Protein AF-A0A421DSQ4-F1 (afdb_monomer)

Sequence (103 aa):
MAGNILIDAVIYVCVFWIFFDATNNKIGGYKTALGNYTGVSPFVWAIGALFIIPFFVYLVRRNKLIQYAKENPVDTDKSKYGILLFIVLAALVAFSYKDFLFQ

Mean predicted aligned error: 4.12 Å

Organism: NCBI:txid71656

pLDDT: mean 91.5, std 5.96, range [63.88, 97.31]

Secondary structure (DSSP, 8-state):
-HHHHHHHHHHHHHHHHHHHHHHHTT---EE-TTS-EES--HHHHHHHTTSHHHHHHHHHHHHHHHHHHHHS-----HHHHHHHHHHHHHHHHHHHTHHHH--

Structure (mmCIF, N/CA/C/O backbone):
data_AF-A0A421DSQ4-F1
#
_entry.id   AF-A0A421DSQ4-F1
#
loop_
_atom_site.group_PDB
_atom_site.id
_atom_site.type_symbol
_atom_site.label_atom_id
_atom_site.label_alt_id
_atom_site.label_comp_id
_atom_site.label_asym_id
_atom_site.label_entity_id
_atom_site.label_seq_id
_atom_site.pdbx_PDB_ins_code
_atom_site.Cartn_x
_atom_site.Cartn_y
_atom_site.Cartn_z
_atom_site.occupancy
_atom_site.B_iso_or_equiv
_atom_site.auth_seq_id
_atom_site.auth_comp_id
_atom_site.auth_asym_id
_atom_site.auth_atom_id
_atom_site.pdbx_PDB_model_num
ATOM 1 N N . MET A 1 1 ? 17.341 -7.646 -18.546 1.00 65.44 1 MET A N 1
ATOM 2 C CA . MET A 1 1 ? 16.342 -6.578 -18.783 1.00 65.44 1 MET A CA 1
ATOM 3 C C . MET A 1 1 ? 14.915 -7.083 -18.628 1.00 65.44 1 MET A C 1
ATOM 5 O O . MET A 1 1 ? 14.282 -6.672 -17.671 1.00 65.44 1 MET A O 1
ATOM 9 N N . ALA A 1 2 ? 14.435 -8.016 -19.463 1.00 68.31 2 ALA A N 1
ATOM 10 C CA . ALA A 1 2 ? 13.055 -8.522 -19.372 1.00 68.31 2 ALA A CA 1
ATOM 11 C C . ALA A 1 2 ? 12.679 -9.095 -17.986 1.00 68.31 2 ALA A C 1
ATOM 13 O O . ALA A 1 2 ? 11.600 -8.809 -17.481 1.00 68.31 2 ALA A O 1
ATOM 14 N N . GLY A 1 3 ? 13.590 -9.831 -17.333 1.00 75.38 3 GLY A N 1
ATOM 15 C CA . GLY A 1 3 ? 13.356 -10.362 -15.982 1.00 75.38 3 GLY A CA 1
ATOM 16 C C . GLY A 1 3 ? 13.119 -9.285 -14.915 1.00 75.38 3 GLY A C 1
ATOM 17 O O . GLY A 1 3 ? 12.236 -9.445 -14.082 1.00 75.38 3 GLY A O 1
ATOM 18 N N . ASN A 1 4 ? 13.837 -8.160 -14.980 1.00 83.50 4 ASN A N 1
ATOM 19 C CA . ASN A 1 4 ? 13.679 -7.063 -14.015 1.00 83.50 4 ASN A CA 1
ATOM 20 C C . ASN A 1 4 ? 12.360 -6.316 -14.240 1.00 83.50 4 ASN A C 1
ATOM 22 O O . ASN A 1 4 ? 11.667 -6.000 -13.283 1.00 83.50 4 ASN A O 1
ATOM 26 N N . ILE A 1 5 ? 11.969 -6.133 -15.505 1.00 86.50 5 ILE A N 1
ATOM 27 C CA . ILE A 1 5 ? 10.687 -5.518 -15.872 1.00 86.50 5 ILE A CA 1
ATOM 28 C C . ILE A 1 5 ? 9.513 -6.333 -15.319 1.00 86.50 5 ILE A C 1
ATOM 30 O O . ILE A 1 5 ? 8.564 -5.764 -14.787 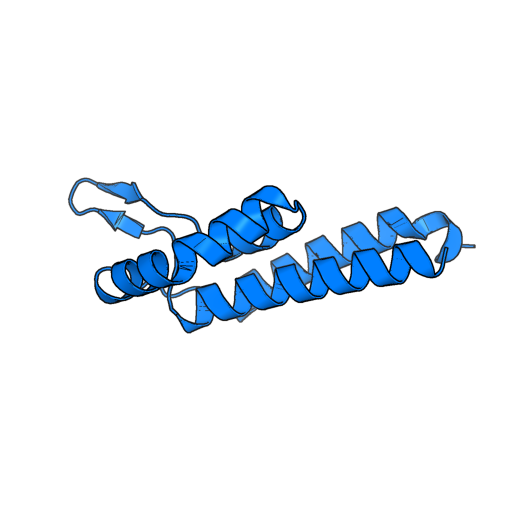1.00 86.50 5 ILE A O 1
ATOM 34 N N . LEU A 1 6 ? 9.578 -7.666 -15.413 1.00 89.31 6 LEU A N 1
ATOM 35 C CA . LEU A 1 6 ? 8.537 -8.543 -14.871 1.00 89.31 6 LEU A CA 1
ATOM 36 C C . LEU A 1 6 ? 8.448 -8.459 -13.343 1.00 89.31 6 LEU A C 1
ATOM 38 O O . LEU A 1 6 ? 7.344 -8.403 -12.807 1.00 89.31 6 LEU A O 1
ATOM 42 N N . ILE A 1 7 ? 9.589 -8.425 -12.646 1.00 91.19 7 ILE A N 1
ATOM 43 C CA . ILE A 1 7 ? 9.626 -8.274 -11.184 1.00 91.19 7 ILE A CA 1
ATOM 44 C C . ILE A 1 7 ? 9.005 -6.934 -10.774 1.00 91.19 7 ILE A C 1
ATOM 46 O O . ILE A 1 7 ? 8.108 -6.912 -9.930 1.00 91.19 7 ILE A O 1
ATOM 50 N N . ASP A 1 8 ? 9.415 -5.839 -11.412 1.00 91.44 8 ASP A N 1
ATOM 51 C CA . ASP A 1 8 ? 8.891 -4.503 -11.124 1.00 91.44 8 ASP A CA 1
ATOM 52 C C . ASP A 1 8 ? 7.383 -4.420 -11.395 1.00 91.44 8 ASP A C 1
ATOM 54 O O . ASP A 1 8 ? 6.630 -3.892 -10.577 1.00 91.44 8 ASP A O 1
ATOM 58 N N . ALA A 1 9 ? 6.912 -5.007 -12.500 1.00 91.31 9 ALA A N 1
ATOM 59 C CA . ALA A 1 9 ? 5.490 -5.057 -12.828 1.00 91.31 9 ALA A CA 1
ATOM 60 C C . ALA A 1 9 ? 4.674 -5.775 -11.741 1.00 91.31 9 ALA A C 1
ATOM 62 O O . ALA A 1 9 ? 3.629 -5.270 -11.325 1.00 91.31 9 ALA A O 1
ATOM 63 N N . VAL A 1 10 ? 5.160 -6.916 -11.238 1.00 93.94 10 VAL A N 1
ATOM 64 C CA . VAL A 1 10 ? 4.515 -7.640 -10.130 1.00 93.94 10 VAL A CA 1
ATOM 65 C C . VAL A 1 10 ? 4.471 -6.776 -8.869 1.00 93.94 10 VAL A C 1
ATOM 67 O O . VAL A 1 10 ? 3.426 -6.696 -8.222 1.00 93.94 10 VAL A O 1
ATOM 70 N N . ILE A 1 11 ? 5.564 -6.081 -8.541 1.00 94.38 11 ILE A N 1
ATOM 71 C CA . ILE A 1 11 ? 5.616 -5.175 -7.386 1.00 94.38 11 ILE A CA 1
ATOM 72 C C . ILE A 1 11 ? 4.572 -4.060 -7.528 1.00 94.38 11 ILE A C 1
ATOM 74 O O . ILE A 1 11 ? 3.804 -3.824 -6.595 1.00 94.38 11 ILE A O 1
ATOM 78 N N . TYR A 1 12 ? 4.470 -3.408 -8.688 1.00 94.44 12 TYR A N 1
ATOM 79 C CA . TYR A 1 12 ? 3.491 -2.335 -8.893 1.00 94.44 12 TYR A CA 1
ATOM 80 C C . TYR A 1 12 ? 2.047 -2.831 -8.819 1.00 94.44 12 TYR A C 1
ATOM 82 O O . TYR A 1 12 ? 1.200 -2.157 -8.230 1.00 94.44 12 TYR A O 1
ATOM 90 N N . VAL A 1 13 ? 1.760 -4.029 -9.338 1.00 95.38 13 VAL A N 1
ATOM 91 C CA . VAL A 1 13 ? 0.443 -4.663 -9.175 1.00 95.38 13 VAL A CA 1
ATOM 92 C C . VAL A 1 13 ? 0.126 -4.875 -7.692 1.00 95.38 13 VAL A C 1
ATOM 94 O O . VAL A 1 13 ? -0.972 -4.531 -7.256 1.00 95.38 13 VAL A O 1
ATOM 97 N N . CYS A 1 14 ? 1.082 -5.361 -6.896 1.00 95.94 14 CYS A N 1
ATOM 98 C CA . CYS A 1 14 ? 0.919 -5.518 -5.448 1.00 95.94 14 CYS A CA 1
ATOM 99 C C . CYS A 1 14 ? 0.668 -4.181 -4.732 1.00 95.94 14 CYS A C 1
ATOM 101 O O . CYS A 1 14 ? -0.198 -4.107 -3.858 1.00 95.94 14 CYS A O 1
ATOM 103 N N . VAL A 1 15 ? 1.379 -3.118 -5.120 1.00 96.75 15 VAL A N 1
ATOM 104 C CA . VAL A 1 15 ? 1.199 -1.760 -4.580 1.00 96.75 15 VAL A CA 1
ATOM 105 C C . VAL A 1 15 ? -0.224 -1.256 -4.827 1.00 96.75 15 VAL A C 1
ATOM 107 O O . VAL A 1 15 ? -0.903 -0.830 -3.887 1.00 96.75 15 VAL A O 1
ATOM 110 N N . PHE A 1 16 ? -0.709 -1.343 -6.070 1.00 96.38 16 PHE A N 1
ATOM 111 C CA . PHE A 1 16 ? -2.078 -0.943 -6.401 1.00 96.38 16 PHE A CA 1
ATOM 112 C C . PHE A 1 16 ? -3.111 -1.828 -5.711 1.00 96.38 16 PHE A C 1
ATOM 114 O O . PHE A 1 16 ? -4.105 -1.317 -5.197 1.00 96.38 16 PHE A O 1
ATOM 121 N N . TRP A 1 17 ? -2.873 -3.138 -5.650 1.00 96.94 17 TRP A N 1
ATOM 122 C CA . TRP A 1 17 ? -3.766 -4.059 -4.962 1.00 96.94 17 TRP A CA 1
ATOM 123 C C . TRP A 1 17 ? -3.920 -3.693 -3.481 1.00 96.94 17 TRP A C 1
ATOM 125 O O . TRP A 1 17 ? -5.050 -3.583 -3.014 1.00 96.94 17 TRP A O 1
ATOM 135 N N . ILE A 1 18 ? -2.823 -3.403 -2.767 1.00 97.06 18 ILE A N 1
ATOM 136 C CA . ILE A 1 18 ? -2.881 -2.946 -1.367 1.00 97.06 18 ILE A CA 1
ATOM 137 C C . ILE A 1 18 ? -3.636 -1.623 -1.240 1.00 97.06 18 ILE A C 1
ATOM 139 O O . ILE A 1 18 ? -4.443 -1.467 -0.323 1.00 97.06 18 ILE A O 1
ATOM 143 N N . PHE A 1 19 ? -3.416 -0.673 -2.153 1.00 97.31 19 PHE A N 1
ATOM 144 C CA . PHE A 1 19 ? -4.148 0.593 -2.139 1.00 97.31 19 PHE A CA 1
ATOM 145 C C . PHE A 1 19 ? -5.663 0.380 -2.286 1.00 97.31 19 PHE A C 1
ATOM 147 O O . PHE A 1 19 ? -6.453 0.900 -1.492 1.00 97.31 19 PHE A O 1
ATOM 154 N N . PHE A 1 20 ? -6.085 -0.407 -3.277 1.00 96.06 20 PHE A N 1
ATOM 155 C CA . PHE A 1 20 ? -7.500 -0.697 -3.500 1.00 96.06 20 PHE A CA 1
ATOM 156 C C . PHE A 1 20 ? -8.100 -1.529 -2.369 1.00 96.06 20 PHE A C 1
ATOM 158 O O . PHE A 1 20 ? -9.212 -1.240 -1.936 1.00 96.06 20 PHE A O 1
ATOM 165 N N . ASP A 1 21 ? -7.372 -2.508 -1.836 1.00 96.88 21 ASP A N 1
ATOM 166 C CA . ASP A 1 21 ? -7.825 -3.304 -0.697 1.00 96.88 21 ASP A CA 1
ATOM 167 C C . ASP A 1 21 ? -8.023 -2.432 0.549 1.00 96.88 21 ASP A C 1
ATOM 169 O O . ASP A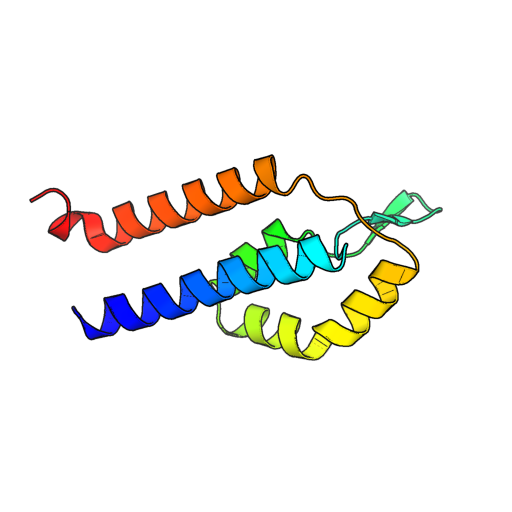 1 21 ? -9.089 -2.468 1.168 1.00 96.88 21 ASP A O 1
ATOM 173 N N . ALA A 1 22 ? -7.053 -1.573 0.876 1.00 96.25 22 ALA A N 1
ATOM 174 C CA . ALA A 1 22 ? -7.145 -0.672 2.018 1.00 96.25 22 ALA A CA 1
ATOM 175 C C . ALA A 1 22 ? -8.306 0.321 1.869 1.00 96.25 22 ALA A C 1
ATOM 177 O O . ALA A 1 22 ? -9.108 0.475 2.789 1.00 96.25 22 ALA A O 1
ATOM 178 N N . THR A 1 23 ? -8.446 0.953 0.701 1.00 95.81 23 THR A N 1
ATOM 179 C CA . THR A 1 23 ? -9.514 1.936 0.463 1.00 95.81 23 THR A CA 1
ATOM 180 C C . THR A 1 23 ? -10.907 1.307 0.369 1.00 95.81 23 THR A C 1
ATOM 182 O O . THR A 1 23 ? -11.873 1.898 0.846 1.00 95.81 23 THR A O 1
ATOM 185 N N . ASN A 1 24 ? -11.051 0.109 -0.207 1.00 95.50 24 ASN A N 1
ATOM 186 C CA . ASN A 1 24 ? -12.338 -0.593 -0.281 1.00 95.50 24 ASN A CA 1
ATOM 187 C C . ASN A 1 24 ? -12.799 -1.096 1.090 1.00 95.50 24 ASN A C 1
ATOM 189 O O . ASN A 1 24 ? -13.990 -1.046 1.386 1.00 95.50 24 ASN A O 1
ATOM 193 N N . ASN A 1 25 ? -11.860 -1.516 1.940 1.00 96.12 25 ASN A N 1
ATOM 194 C CA . ASN A 1 25 ? -12.152 -1.941 3.308 1.00 96.12 25 ASN A CA 1
ATOM 195 C C . ASN A 1 25 ? -12.128 -0.789 4.328 1.00 96.12 25 ASN A C 1
ATOM 197 O O . ASN A 1 25 ? -12.218 -1.053 5.524 1.00 96.12 25 ASN A O 1
ATOM 201 N N . LYS A 1 26 ? -12.006 0.472 3.883 1.00 95.56 26 LYS A N 1
ATOM 202 C CA . LYS A 1 26 ? -11.952 1.674 4.740 1.00 95.56 26 LYS A CA 1
ATOM 203 C C . LYS A 1 26 ? -10.848 1.630 5.810 1.00 95.56 26 LYS A C 1
ATOM 205 O O . LYS A 1 26 ? -10.985 2.213 6.885 1.00 95.56 26 LYS A O 1
ATOM 210 N N . ILE A 1 27 ? -9.752 0.928 5.519 1.00 94.62 27 ILE A N 1
ATOM 211 C CA . ILE A 1 27 ? -8.557 0.868 6.362 1.00 94.62 27 ILE A CA 1
ATOM 212 C C . ILE A 1 27 ? -7.830 2.202 6.231 1.00 94.62 27 ILE A C 1
ATOM 214 O O . ILE A 1 27 ? -7.513 2.628 5.127 1.00 94.62 27 ILE A O 1
ATOM 218 N N . GLY A 1 28 ? -7.502 2.849 7.342 1.00 92.69 28 GLY A N 1
ATOM 219 C CA . GLY A 1 28 ? -6.725 4.080 7.307 1.00 92.69 28 GLY A CA 1
ATOM 220 C C . GLY A 1 28 ? -6.283 4.533 8.685 1.00 92.69 28 GLY A C 1
ATOM 221 O O . GLY A 1 28 ? -6.554 3.876 9.688 1.00 92.69 28 GLY A O 1
ATOM 222 N N . GLY A 1 29 ? -5.577 5.660 8.725 1.00 91.44 29 GLY A N 1
ATOM 223 C CA . GLY A 1 29 ? -5.234 6.304 9.984 1.00 91.44 29 GLY A CA 1
ATOM 224 C C . GLY A 1 29 ? -6.347 7.248 10.438 1.00 91.44 29 GLY A C 1
ATOM 225 O O . GLY A 1 29 ? -6.810 8.084 9.659 1.00 91.44 29 GLY A O 1
ATOM 226 N N . TYR A 1 30 ? -6.761 7.118 11.693 1.00 88.19 30 TYR A N 1
ATOM 227 C CA . TYR A 1 30 ? -7.837 7.881 12.322 1.00 88.19 30 TYR A CA 1
ATOM 228 C C . TYR A 1 30 ? -7.354 8.523 13.628 1.00 88.19 30 TYR A C 1
ATOM 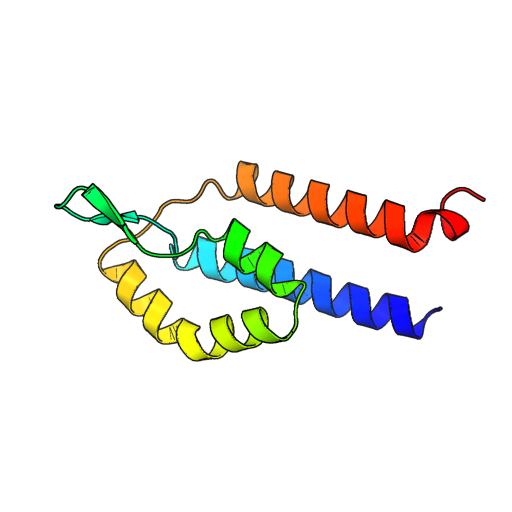230 O O . TYR A 1 30 ? -6.352 8.109 14.215 1.00 88.19 30 TYR A O 1
ATOM 238 N N . LYS A 1 31 ? -8.058 9.563 14.089 1.00 87.38 31 LYS A N 1
ATOM 239 C CA . LYS A 1 31 ? -7.815 10.167 15.405 1.00 87.38 31 LYS A CA 1
ATOM 240 C C . LYS A 1 31 ? -8.723 9.513 16.436 1.00 87.38 31 LYS A C 1
ATOM 242 O O . LYS A 1 31 ? -9.923 9.395 16.210 1.00 87.38 31 LYS A O 1
ATOM 247 N N . THR A 1 32 ? -8.155 9.096 17.560 1.00 86.06 32 THR A N 1
ATOM 248 C CA . THR A 1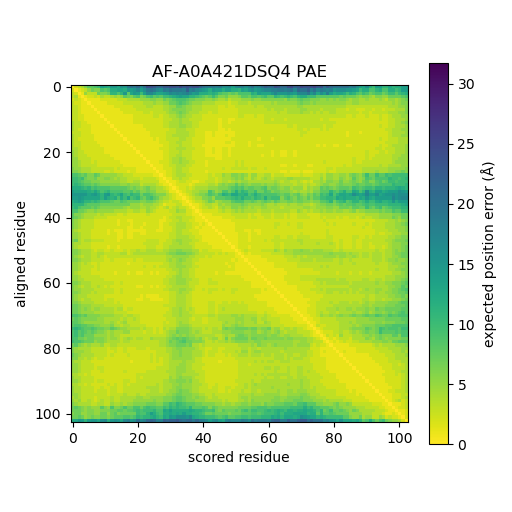 32 ? -8.933 8.581 18.691 1.00 86.06 32 THR A CA 1
ATOM 249 C C . THR A 1 32 ? -9.636 9.723 19.429 1.00 86.06 32 THR A C 1
ATOM 251 O O . THR A 1 32 ? -9.309 10.894 19.231 1.00 86.06 32 THR A O 1
ATOM 254 N N . ALA A 1 33 ? -10.568 9.396 20.329 1.00 82.56 33 ALA A N 1
ATOM 255 C CA . ALA A 1 33 ? -11.245 10.383 21.180 1.00 82.56 33 ALA A CA 1
ATOM 256 C C . ALA A 1 33 ? -10.273 11.219 22.042 1.00 82.56 33 ALA A C 1
ATOM 258 O O . ALA A 1 33 ? -10.583 12.346 22.411 1.00 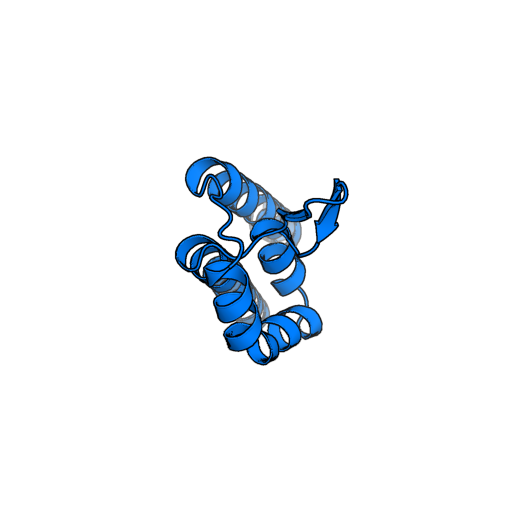82.56 33 ALA A O 1
ATOM 259 N N . LEU A 1 34 ? -9.077 10.686 22.316 1.00 86.12 34 LEU A N 1
ATOM 260 C CA . LEU A 1 34 ? -7.993 11.369 23.032 1.00 86.12 34 LEU A CA 1
ATOM 261 C C . LEU A 1 34 ? -7.130 12.259 22.114 1.00 86.12 34 LEU A C 1
ATOM 263 O O . LEU A 1 34 ? -6.140 12.825 22.562 1.00 86.12 34 LEU A O 1
ATOM 267 N N . GLY A 1 35 ? -7.459 12.354 20.822 1.00 84.19 35 GLY A N 1
ATOM 268 C CA . GLY A 1 35 ? -6.736 13.155 19.830 1.00 84.19 35 GLY A CA 1
ATOM 269 C C . GLY A 1 35 ? -5.505 12.479 19.215 1.00 84.19 35 GLY A C 1
ATOM 270 O O . GLY A 1 35 ? -4.921 13.031 18.281 1.00 84.19 35 GLY A O 1
ATOM 271 N N . ASN A 1 36 ? -5.128 11.280 19.672 1.00 88.06 36 ASN A N 1
ATOM 272 C CA . ASN A 1 36 ? -3.963 10.553 19.162 1.00 88.06 36 ASN A CA 1
ATOM 273 C C . ASN A 1 36 ? -4.235 9.971 17.769 1.00 88.06 36 ASN A C 1
ATOM 275 O O . ASN A 1 36 ? -5.273 9.347 17.544 1.00 88.06 36 ASN A O 1
ATOM 279 N N . TYR A 1 37 ? -3.285 10.126 16.843 1.00 86.31 37 TYR A N 1
ATOM 280 C CA . TYR A 1 37 ? -3.369 9.507 15.519 1.00 86.31 37 TYR A CA 1
ATOM 281 C C . TYR A 1 37 ? -2.949 8.038 15.597 1.00 86.31 37 TYR A C 1
ATOM 283 O O . TYR A 1 37 ? -1.863 7.722 16.079 1.00 86.31 37 TYR A O 1
ATOM 291 N N . THR A 1 38 ? -3.816 7.138 15.144 1.00 89.12 38 THR A N 1
ATOM 292 C CA . THR A 1 38 ? -3.590 5.689 15.149 1.00 89.12 38 THR A CA 1
ATOM 293 C C . THR A 1 38 ? -3.866 5.121 13.766 1.00 89.12 38 THR A C 1
ATOM 295 O O . THR A 1 38 ? -4.760 5.586 13.065 1.00 89.12 38 THR A O 1
ATOM 298 N N . GLY A 1 39 ? -3.117 4.089 13.381 1.00 90.81 39 GLY A N 1
ATOM 299 C CA . GLY A 1 39 ? -3.256 3.438 12.082 1.00 90.81 39 GLY A CA 1
ATOM 300 C C . GLY A 1 39 ? -2.367 4.054 11.005 1.00 90.81 39 GLY A C 1
ATOM 301 O O . GLY A 1 39 ? -1.598 4.983 11.241 1.00 90.81 39 GLY A O 1
ATOM 302 N N . VAL A 1 40 ? -2.444 3.477 9.810 1.00 92.94 40 VAL A N 1
ATOM 303 C CA . VAL A 1 40 ? -1.590 3.816 8.667 1.00 92.94 40 VAL A CA 1
ATOM 304 C C . VAL A 1 40 ? -2.494 4.034 7.460 1.00 92.94 40 VAL A C 1
ATOM 306 O O . VAL A 1 40 ? -3.412 3.247 7.224 1.00 92.94 40 VAL A O 1
ATOM 309 N N . SER A 1 41 ? -2.269 5.120 6.720 1.00 92.81 41 SER A N 1
ATOM 310 C CA . SER A 1 41 ? -3.106 5.473 5.571 1.00 92.81 41 SER A CA 1
ATOM 311 C C . SER A 1 41 ? -2.949 4.466 4.420 1.00 92.81 41 SER A C 1
ATOM 313 O O . SER A 1 41 ? -1.873 3.877 4.269 1.00 92.81 41 SER A O 1
ATOM 315 N N . PRO A 1 42 ? -3.973 4.293 3.559 1.00 93.94 42 PRO A N 1
ATOM 316 C CA . PRO A 1 42 ? -3.874 3.444 2.369 1.00 93.94 42 PRO A CA 1
ATOM 317 C C . PRO A 1 42 ? -2.668 3.760 1.492 1.00 93.94 42 PRO A C 1
ATOM 319 O O . PRO A 1 42 ? -2.006 2.856 0.996 1.00 93.94 42 PRO A O 1
ATOM 322 N N . PHE A 1 43 ? -2.361 5.050 1.333 1.00 93.69 43 PHE A N 1
ATOM 323 C CA . PHE A 1 43 ? -1.219 5.504 0.549 1.00 93.69 43 PHE A CA 1
ATOM 324 C C . PHE A 1 43 ? 0.110 5.035 1.152 1.00 93.69 43 PHE A C 1
ATOM 326 O O . PHE A 1 43 ? 0.964 4.533 0.430 1.00 93.69 43 PHE A O 1
ATOM 333 N N . VAL A 1 44 ? 0.279 5.143 2.475 1.00 94.31 44 VAL A N 1
ATOM 334 C CA . VAL A 1 44 ? 1.512 4.699 3.144 1.00 94.31 44 VAL A CA 1
ATOM 335 C C . VAL A 1 44 ? 1.653 3.178 3.084 1.00 94.31 44 VAL A C 1
ATOM 337 O O . VAL A 1 44 ? 2.752 2.689 2.836 1.00 94.31 44 VAL A O 1
ATOM 340 N N . TRP A 1 45 ? 0.558 2.425 3.236 1.00 95.75 45 TRP A N 1
ATOM 341 C CA . TRP A 1 45 ? 0.582 0.974 3.029 1.00 95.75 45 TRP A CA 1
ATOM 342 C C . TRP A 1 45 ? 0.986 0.598 1.602 1.00 95.75 45 TRP A C 1
ATOM 344 O O . TRP A 1 45 ? 1.825 -0.282 1.422 1.00 95.75 45 TRP A O 1
ATOM 354 N N . ALA A 1 46 ? 0.430 1.287 0.605 1.00 95.62 46 ALA A N 1
ATOM 355 C CA . ALA A 1 46 ? 0.731 1.054 -0.800 1.00 95.62 46 ALA A CA 1
ATOM 356 C C . ALA A 1 46 ? 2.200 1.362 -1.127 1.00 95.62 46 ALA A C 1
ATOM 358 O O . ALA A 1 46 ? 2.897 0.506 -1.656 1.00 95.62 46 ALA A O 1
ATOM 359 N N . ILE A 1 47 ? 2.712 2.537 -0.747 1.00 95.31 47 ILE A N 1
ATOM 360 C CA . ILE A 1 47 ? 4.127 2.888 -0.959 1.00 95.31 47 ILE A CA 1
ATOM 361 C C . ILE A 1 47 ? 5.055 1.936 -0.197 1.00 95.31 47 ILE A C 1
ATOM 363 O O . ILE A 1 47 ? 6.076 1.514 -0.732 1.00 95.31 47 ILE A O 1
ATOM 367 N N . GLY A 1 48 ? 4.686 1.539 1.023 1.00 94.06 48 GLY A N 1
ATOM 368 C CA . GLY A 1 48 ? 5.437 0.546 1.789 1.00 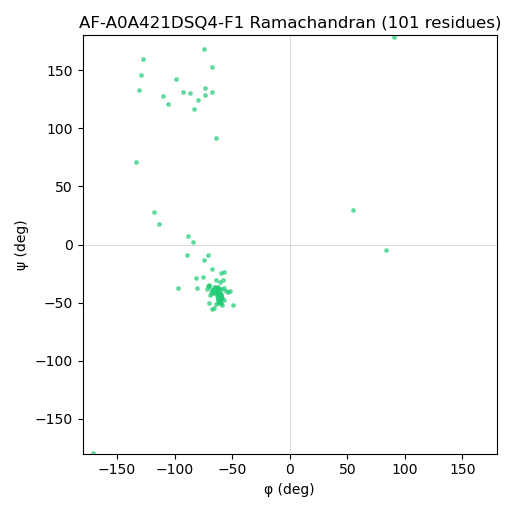94.06 48 GLY A CA 1
ATOM 369 C C . GLY A 1 48 ? 5.568 -0.794 1.060 1.00 94.06 48 GLY A C 1
ATOM 370 O O . GLY A 1 48 ? 6.589 -1.461 1.204 1.00 94.06 48 GLY A O 1
ATOM 371 N N . ALA A 1 49 ? 4.584 -1.162 0.237 1.00 94.69 49 ALA A N 1
ATOM 372 C CA . ALA A 1 49 ? 4.574 -2.403 -0.532 1.00 94.69 49 ALA A CA 1
ATOM 373 C C . ALA A 1 49 ? 5.587 -2.447 -1.688 1.00 94.69 49 ALA A C 1
ATOM 375 O O . ALA A 1 49 ? 5.806 -3.518 -2.248 1.00 94.69 49 ALA A O 1
ATOM 376 N N . LEU A 1 50 ? 6.244 -1.324 -2.012 1.00 93.44 50 LEU A N 1
ATOM 377 C CA . LEU A 1 50 ? 7.448 -1.333 -2.853 1.00 93.44 50 LEU A CA 1
ATOM 378 C C . LEU A 1 50 ? 8.570 -2.169 -2.220 1.00 93.44 50 LEU A C 1
ATOM 380 O O . LEU A 1 50 ? 9.432 -2.693 -2.919 1.00 93.44 50 LEU A O 1
ATOM 384 N N . PHE A 1 51 ? 8.541 -2.318 -0.894 1.00 92.69 51 PHE A N 1
ATOM 385 C CA . PHE A 1 51 ? 9.414 -3.211 -0.156 1.00 92.69 51 PHE A CA 1
ATOM 386 C C . PHE A 1 51 ? 8.685 -4.520 0.169 1.00 92.69 51 PHE A C 1
ATOM 388 O O . PHE A 1 51 ? 7.512 -4.546 0.548 1.00 92.69 51 PHE A O 1
ATOM 395 N N . ILE A 1 52 ? 9.427 -5.624 0.108 1.00 89.44 52 ILE A N 1
ATOM 396 C CA . ILE A 1 52 ? 8.893 -6.969 0.356 1.00 89.44 52 ILE A CA 1
ATOM 397 C C . ILE A 1 52 ? 8.356 -7.115 1.793 1.00 89.44 52 ILE A C 1
ATOM 399 O O . ILE A 1 52 ? 7.296 -7.701 2.011 1.00 89.44 52 ILE A O 1
ATOM 403 N N . ILE A 1 53 ? 9.062 -6.570 2.790 1.00 93.19 53 ILE A N 1
ATOM 404 C CA . ILE A 1 53 ? 8.708 -6.752 4.208 1.00 93.19 53 ILE A CA 1
ATOM 405 C C . ILE A 1 53 ? 7.359 -6.091 4.559 1.00 93.19 53 ILE A C 1
ATOM 407 O O . ILE A 1 53 ? 6.482 -6.797 5.065 1.00 93.19 53 ILE A O 1
ATOM 411 N N . PRO A 1 54 ? 7.122 -4.788 4.296 1.00 92.62 54 PRO A N 1
ATOM 412 C CA . PRO A 1 54 ? 5.838 -4.156 4.602 1.00 92.62 54 PRO A CA 1
ATOM 413 C C . PRO A 1 54 ? 4.651 -4.785 3.865 1.00 92.62 54 PRO A C 1
ATOM 415 O O . PRO A 1 54 ? 3.566 -4.854 4.442 1.00 92.62 54 PRO A O 1
ATOM 418 N N . PHE A 1 55 ? 4.852 -5.298 2.643 1.00 93.81 55 PHE A N 1
ATOM 419 C CA . PHE A 1 55 ? 3.825 -6.044 1.911 1.00 93.81 55 PHE A CA 1
ATOM 420 C C . PHE A 1 55 ? 3.353 -7.275 2.700 1.00 93.81 55 PHE A C 1
ATOM 422 O O . PHE A 1 55 ? 2.161 -7.423 2.977 1.00 93.81 55 PHE A O 1
ATOM 429 N N . PHE A 1 56 ? 4.278 -8.124 3.157 1.00 94.94 56 PHE A N 1
ATOM 430 C CA . PHE A 1 56 ? 3.916 -9.290 3.968 1.00 94.94 56 PHE A CA 1
ATOM 431 C C . PHE A 1 56 ? 3.323 -8.905 5.327 1.00 94.94 56 PHE A C 1
ATOM 433 O O . PHE A 1 56 ? 2.377 -9.546 5.789 1.00 94.94 56 PHE A O 1
ATOM 440 N N . VAL A 1 57 ? 3.822 -7.835 5.953 1.00 96.06 57 VAL A N 1
ATOM 441 C CA . VAL A 1 57 ? 3.239 -7.308 7.197 1.00 96.06 57 VAL A CA 1
ATOM 442 C C . VAL A 1 57 ? 1.779 -6.903 6.987 1.00 96.06 57 VAL A C 1
ATOM 444 O O . VAL A 1 57 ? 0.940 -7.225 7.833 1.00 96.06 57 VAL A O 1
ATOM 447 N N . TYR A 1 58 ? 1.459 -6.245 5.869 1.00 96.00 58 TYR A N 1
ATOM 448 C CA . TYR A 1 58 ? 0.083 -5.908 5.513 1.00 96.00 58 TYR A CA 1
ATOM 449 C C . TYR A 1 58 ? -0.773 -7.165 5.361 1.00 96.00 58 TYR A C 1
ATOM 451 O O . TYR A 1 58 ? -1.813 -7.266 6.006 1.00 96.00 58 TYR A O 1
ATOM 459 N N . LEU A 1 59 ? -0.311 -8.155 4.587 1.00 95.56 59 LEU A N 1
ATOM 460 C CA . LEU A 1 59 ? -1.049 -9.401 4.356 1.00 95.56 59 LEU A CA 1
ATOM 461 C C . LEU A 1 59 ? -1.374 -10.142 5.657 1.00 95.56 59 LEU A C 1
ATOM 463 O O . LEU A 1 59 ? -2.526 -10.510 5.886 1.00 95.56 59 LEU A O 1
ATOM 467 N N . VAL A 1 60 ? -0.387 -10.307 6.542 1.00 97.12 60 VAL A N 1
ATOM 468 C CA . VAL A 1 60 ? -0.575 -10.987 7.835 1.00 97.12 60 VAL A CA 1
ATOM 469 C C . VAL A 1 60 ? -1.548 -10.219 8.732 1.00 97.12 60 VAL A C 1
ATOM 471 O O . VAL A 1 60 ? -2.340 -10.816 9.463 1.00 97.12 60 VAL A O 1
ATOM 474 N N . ARG A 1 61 ? -1.513 -8.882 8.693 1.00 95.31 61 ARG A N 1
ATOM 475 C CA . ARG A 1 61 ? -2.365 -8.030 9.534 1.00 95.31 61 ARG A CA 1
ATOM 476 C C . ARG A 1 61 ? -3.713 -7.696 8.902 1.00 95.31 61 ARG A C 1
ATOM 478 O O . ARG A 1 61 ? -4.567 -7.173 9.615 1.00 95.31 61 ARG A O 1
ATOM 485 N N . ARG A 1 62 ? -3.943 -8.026 7.629 1.00 96.00 62 ARG A N 1
ATOM 486 C CA . ARG A 1 62 ? -5.112 -7.606 6.843 1.00 96.00 62 ARG A CA 1
ATOM 487 C C . ARG A 1 62 ? -6.432 -7.841 7.568 1.00 96.00 62 ARG A C 1
ATOM 489 O O . ARG A 1 62 ? -7.202 -6.907 7.745 1.00 96.00 62 ARG A O 1
ATOM 496 N N . ASN A 1 63 ? -6.669 -9.052 8.068 1.00 95.75 63 ASN A N 1
ATOM 497 C CA . ASN A 1 63 ? -7.927 -9.371 8.753 1.00 95.75 63 ASN A CA 1
ATOM 498 C C . ASN A 1 63 ? -8.137 -8.533 10.024 1.00 95.75 63 ASN A C 1
ATOM 500 O O . ASN A 1 63 ? -9.252 -8.089 10.286 1.00 95.75 63 ASN A O 1
ATOM 504 N N . LYS A 1 64 ? -7.064 -8.261 10.781 1.00 94.94 64 LYS A N 1
ATOM 505 C CA . LYS A 1 64 ? -7.118 -7.378 11.957 1.00 94.94 64 LYS A CA 1
ATOM 506 C C . LYS A 1 64 ? -7.372 -5.927 11.550 1.00 94.94 64 LYS A C 1
ATOM 508 O O . LYS A 1 64 ? -8.191 -5.261 12.166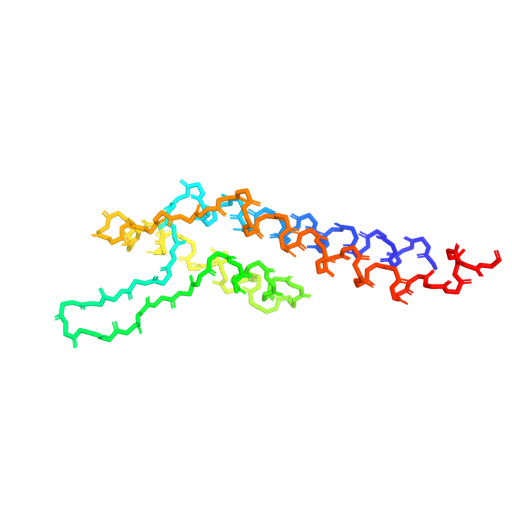 1.00 94.94 64 LYS A O 1
ATOM 513 N N . LEU A 1 65 ? -6.720 -5.449 10.488 1.00 95.12 65 LEU A N 1
ATOM 514 C CA . LEU A 1 65 ? -6.939 -4.102 9.949 1.00 95.12 65 LEU A CA 1
ATOM 515 C C . LEU A 1 65 ? -8.392 -3.904 9.495 1.00 95.12 65 LEU A C 1
ATOM 517 O O . LEU A 1 65 ? -8.981 -2.876 9.806 1.00 95.12 65 LEU A O 1
ATOM 521 N N . ILE A 1 66 ? -8.986 -4.901 8.831 1.00 95.75 66 ILE A N 1
ATOM 522 C CA . ILE A 1 66 ? -10.403 -4.881 8.439 1.00 95.75 66 ILE A CA 1
ATOM 523 C C . ILE A 1 66 ? -11.311 -4.839 9.674 1.00 95.75 66 ILE A C 1
ATOM 525 O O . ILE A 1 66 ? -12.296 -4.109 9.677 1.00 95.75 66 ILE A O 1
ATOM 529 N N . GLN A 1 67 ? -10.999 -5.596 10.732 1.00 94.94 67 GLN A N 1
ATOM 530 C CA . GLN A 1 67 ? -11.762 -5.536 11.985 1.00 94.94 67 GLN A CA 1
ATOM 531 C C . GLN A 1 67 ? -11.705 -4.139 12.614 1.00 94.94 67 GLN A C 1
ATOM 533 O O . GLN A 1 67 ? -12.755 -3.572 12.899 1.00 94.94 67 GLN A O 1
ATOM 538 N N . TYR A 1 68 ? -10.517 -3.540 12.727 1.00 92.19 68 TYR A N 1
ATOM 539 C CA . TYR A 1 68 ? -10.379 -2.172 13.240 1.00 92.19 68 TYR A CA 1
ATOM 540 C C . TYR A 1 68 ? -11.094 -1.134 12.369 1.00 92.19 68 TYR A C 1
ATOM 542 O O . TYR A 1 68 ? -11.693 -0.197 12.893 1.00 92.19 68 TYR A O 1
ATOM 550 N N . ALA A 1 69 ? -11.092 -1.319 11.048 1.00 94.00 69 ALA A N 1
ATOM 551 C CA . ALA A 1 69 ? -11.799 -0.444 10.119 1.00 94.00 69 ALA A CA 1
ATOM 552 C C . ALA A 1 69 ? -13.331 -0.527 10.244 1.00 94.00 69 ALA A C 1
ATOM 554 O O . ALA A 1 69 ? -14.020 0.412 9.856 1.00 94.00 69 ALA A O 1
ATOM 555 N N . LYS A 1 70 ? -13.892 -1.612 10.801 1.00 93.69 70 LYS A N 1
ATOM 556 C CA . LYS A 1 70 ? -15.331 -1.671 11.121 1.00 93.69 70 LYS A CA 1
ATOM 557 C C . LYS A 1 70 ? -15.693 -0.753 12.285 1.00 93.69 70 LYS A C 1
ATOM 559 O O . LYS A 1 70 ? -16.773 -0.176 12.279 1.00 93.69 70 LYS A O 1
ATOM 564 N N . GLU A 1 71 ? -14.798 -0.627 13.261 1.00 92.31 71 GLU A N 1
ATOM 565 C CA . GLU A 1 71 ? -14.984 0.234 14.434 1.00 92.31 71 GLU A CA 1
ATOM 566 C C . GLU A 1 71 ? -14.659 1.698 14.118 1.00 92.31 71 GLU A C 1
ATOM 568 O O . GLU A 1 71 ? -15.338 2.602 14.595 1.00 92.31 71 GLU A O 1
ATOM 573 N N . ASN A 1 72 ? -13.632 1.933 13.295 1.00 91.69 72 ASN A N 1
ATOM 574 C CA . ASN A 1 72 ? -13.134 3.262 12.945 1.00 91.69 72 ASN A CA 1
ATOM 575 C C . ASN A 1 72 ? -12.921 3.375 11.422 1.00 91.69 72 ASN A C 1
ATOM 577 O O . ASN A 1 72 ? -11.776 3.391 10.959 1.00 91.69 72 ASN A O 1
ATOM 581 N N . PRO A 1 73 ? -13.999 3.413 10.617 1.00 92.38 73 PRO A N 1
ATOM 582 C CA . PRO A 1 73 ? -13.881 3.460 9.165 1.00 92.38 73 PRO A CA 1
ATOM 583 C C . PRO A 1 73 ? -13.287 4.793 8.706 1.00 92.38 73 PRO A C 1
ATOM 585 O O . PRO A 1 73 ? -13.771 5.861 9.080 1.00 92.38 73 PRO A O 1
ATOM 588 N N . VAL A 1 74 ? -12.278 4.734 7.837 1.00 93.06 74 VAL A N 1
ATOM 589 C CA . VAL A 1 74 ? -11.683 5.923 7.216 1.00 93.06 74 VAL A CA 1
ATOM 590 C C . VAL A 1 74 ? -12.124 6.015 5.766 1.00 93.06 74 VAL A C 1
ATOM 592 O O . VAL A 1 74 ? -11.850 5.120 4.965 1.00 93.06 74 VAL A O 1
ATOM 595 N N . ASP A 1 75 ? -12.779 7.121 5.418 1.00 90.00 75 ASP A N 1
ATOM 596 C CA . ASP A 1 75 ? -13.069 7.431 4.024 1.00 90.00 75 ASP A CA 1
ATOM 597 C C . ASP A 1 75 ? -11.849 8.100 3.387 1.00 90.00 75 ASP A C 1
ATOM 599 O O . ASP A 1 75 ? -11.382 9.154 3.823 1.00 90.00 75 ASP A O 1
ATOM 603 N N . THR A 1 76 ? -11.278 7.432 2.392 1.00 89.56 76 THR A N 1
ATOM 604 C CA . THR A 1 76 ? -10.093 7.905 1.678 1.00 89.56 76 THR A CA 1
ATOM 605 C C . THR A 1 76 ? -10.514 8.291 0.276 1.00 89.56 76 THR A C 1
ATOM 607 O O . THR A 1 76 ? -11.090 7.471 -0.436 1.00 89.56 76 THR A O 1
ATOM 610 N N . ASP A 1 77 ? -10.162 9.505 -0.148 1.00 89.75 77 ASP A N 1
ATOM 611 C CA . ASP A 1 77 ? -10.385 9.972 -1.516 1.00 89.75 77 ASP A CA 1
ATOM 612 C C . ASP A 1 77 ? -9.574 9.124 -2.514 1.00 89.75 77 ASP A C 1
ATOM 614 O O . ASP A 1 77 ? -8.397 9.378 -2.794 1.00 89.75 77 ASP A O 1
ATOM 618 N N . LYS A 1 78 ? -10.214 8.064 -3.020 1.00 88.88 78 LYS A N 1
ATOM 619 C CA . LYS A 1 78 ? -9.608 7.078 -3.924 1.00 88.88 78 LYS A CA 1
ATOM 620 C C . LYS A 1 78 ? -9.049 7.734 -5.176 1.00 88.88 78 LYS A C 1
ATOM 622 O O . LYS A 1 78 ? -7.987 7.329 -5.637 1.00 88.88 78 LYS A O 1
ATOM 627 N N . SER A 1 79 ? -9.739 8.745 -5.695 1.00 89.38 79 SER A N 1
ATOM 628 C CA . SER A 1 79 ? -9.336 9.454 -6.904 1.00 89.38 79 SER A CA 1
ATOM 629 C C . SER A 1 79 ? -8.061 10.244 -6.647 1.00 89.38 79 SER A C 1
ATOM 631 O O . SER A 1 79 ? -7.051 10.014 -7.308 1.00 89.38 79 SER A O 1
ATOM 633 N N . LYS A 1 80 ? -8.057 11.116 -5.632 1.00 91.00 80 LYS A N 1
ATOM 634 C CA . LYS A 1 80 ? -6.895 11.961 -5.325 1.00 91.00 80 LYS A CA 1
ATOM 635 C C . LYS A 1 80 ? -5.665 11.138 -4.948 1.00 91.00 80 LYS A C 1
ATOM 637 O O . LYS A 1 80 ? -4.588 11.350 -5.504 1.00 91.00 80 LYS A O 1
ATOM 642 N N . TYR A 1 81 ? -5.809 10.201 -4.011 1.00 91.12 81 TYR A N 1
ATOM 643 C CA . TYR A 1 81 ? -4.676 9.402 -3.541 1.00 91.12 81 TYR A CA 1
ATOM 644 C C . TYR A 1 81 ? -4.252 8.329 -4.549 1.00 91.12 81 TYR A C 1
ATOM 646 O O . TYR A 1 81 ? -3.070 7.998 -4.605 1.00 91.12 81 TYR A O 1
ATOM 654 N N . GLY A 1 82 ? -5.175 7.832 -5.377 1.00 90.75 82 GLY A N 1
ATOM 655 C CA . GLY A 1 82 ? -4.868 6.912 -6.471 1.00 90.75 82 GLY A CA 1
ATOM 656 C C . GLY A 1 82 ? -4.083 7.592 -7.590 1.00 90.75 82 GLY A C 1
ATOM 657 O O . GLY A 1 82 ? -3.082 7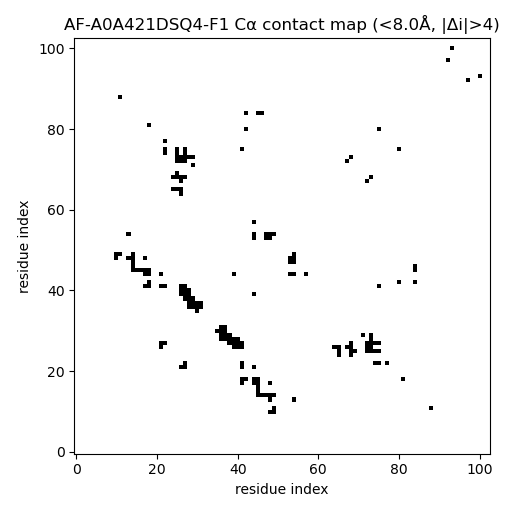.045 -8.045 1.00 90.75 82 GLY A O 1
ATOM 658 N N . ILE A 1 83 ? -4.467 8.817 -7.974 1.00 94.12 83 ILE A N 1
ATOM 659 C CA . ILE A 1 83 ? -3.707 9.633 -8.936 1.00 94.12 83 ILE A CA 1
ATOM 660 C C . ILE A 1 83 ? -2.315 9.942 -8.383 1.00 94.12 83 ILE A C 1
ATOM 662 O O . ILE A 1 83 ? -1.327 9.789 -9.097 1.00 94.12 83 ILE A O 1
ATOM 666 N N . LEU A 1 84 ? -2.213 10.325 -7.107 1.00 94.75 84 LEU A N 1
ATOM 667 C CA . LEU A 1 84 ? -0.916 10.576 -6.480 1.00 94.75 84 LEU A CA 1
ATOM 668 C C . LEU A 1 84 ? -0.025 9.324 -6.500 1.00 94.75 84 LEU A C 1
ATOM 670 O O . LEU A 1 84 ? 1.146 9.418 -6.857 1.00 94.75 84 LEU A O 1
ATOM 674 N N . LEU A 1 85 ? -0.578 8.155 -6.158 1.00 94.88 85 LEU A N 1
ATOM 675 C CA . LEU A 1 85 ? 0.143 6.882 -6.211 1.00 94.88 85 LEU A CA 1
ATOM 676 C C . LEU A 1 85 ? 0.609 6.564 -7.636 1.00 94.88 85 LEU A C 1
ATOM 678 O O . LEU A 1 85 ? 1.767 6.206 -7.836 1.00 94.88 85 LEU A O 1
ATOM 682 N N . PHE A 1 86 ? -0.264 6.757 -8.624 1.00 95.25 86 PHE A N 1
ATOM 683 C CA . PHE A 1 86 ? 0.067 6.567 -10.031 1.00 95.25 86 PHE A CA 1
ATOM 684 C C . PHE A 1 86 ? 1.215 7.476 -10.483 1.00 95.25 86 PHE A C 1
ATOM 686 O O . PHE A 1 86 ? 2.157 6.987 -11.098 1.00 95.25 86 PHE A O 1
ATOM 693 N N . ILE A 1 87 ? 1.187 8.767 -10.133 1.00 95.75 87 ILE A N 1
ATOM 694 C CA . ILE A 1 87 ? 2.255 9.719 -10.480 1.00 95.75 87 ILE A CA 1
ATOM 695 C C . ILE A 1 87 ? 3.594 9.286 -9.871 1.00 95.75 87 ILE A C 1
ATOM 697 O O . ILE A 1 87 ? 4.610 9.305 -10.562 1.00 95.75 87 ILE A O 1
ATOM 701 N N . VAL A 1 88 ? 3.603 8.861 -8.602 1.00 94.88 88 VAL A N 1
ATOM 702 C CA . VAL A 1 88 ? 4.828 8.395 -7.931 1.00 94.88 88 VAL A CA 1
ATOM 703 C C . VAL A 1 88 ? 5.400 7.155 -8.620 1.00 94.88 88 VAL A C 1
ATOM 705 O O . VAL A 1 88 ? 6.595 7.112 -8.904 1.00 94.88 88 VAL A O 1
ATOM 708 N N . L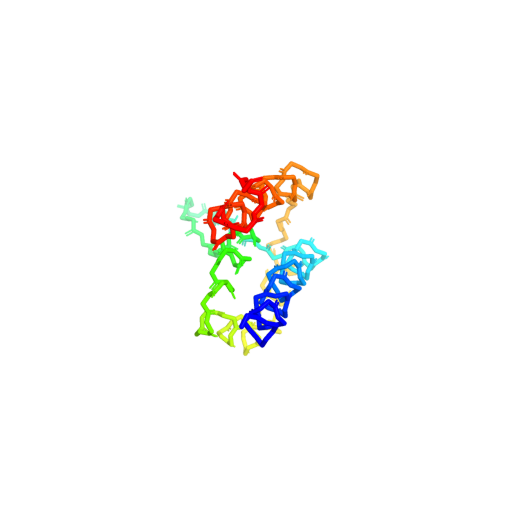EU A 1 89 ? 4.559 6.165 -8.931 1.00 94.81 89 LEU A N 1
ATOM 709 C CA . LEU A 1 89 ? 5.003 4.946 -9.610 1.00 94.81 89 LEU A CA 1
ATOM 710 C C . LEU A 1 89 ? 5.458 5.220 -11.048 1.00 94.81 89 LEU A C 1
ATOM 712 O O . LEU A 1 89 ? 6.477 4.684 -11.472 1.00 94.81 89 LEU A O 1
ATOM 716 N N . ALA A 1 90 ? 4.762 6.094 -11.777 1.00 93.44 90 ALA A N 1
ATOM 717 C CA . ALA A 1 90 ? 5.153 6.502 -13.122 1.00 93.44 90 ALA A CA 1
ATOM 718 C C . ALA A 1 90 ? 6.515 7.212 -13.125 1.00 93.44 90 ALA A C 1
ATOM 720 O O . ALA A 1 90 ? 7.363 6.904 -13.960 1.00 93.44 90 ALA A O 1
ATOM 721 N N . ALA A 1 91 ? 6.758 8.110 -12.164 1.00 94.31 91 ALA A N 1
ATOM 722 C CA . ALA A 1 91 ? 8.052 8.767 -12.002 1.00 94.31 91 ALA A CA 1
ATOM 723 C C . ALA A 1 91 ? 9.168 7.760 -11.679 1.00 94.31 91 ALA A C 1
ATOM 725 O O . ALA A 1 91 ? 10.264 7.859 -12.230 1.00 94.31 91 ALA A O 1
ATOM 726 N N . LEU A 1 92 ? 8.883 6.765 -10.833 1.00 92.94 92 LEU A N 1
ATOM 727 C CA . LEU A 1 92 ? 9.842 5.721 -10.478 1.00 92.94 92 LEU A CA 1
ATOM 728 C C . LEU A 1 92 ? 10.183 4.831 -11.681 1.00 92.94 92 LEU A C 1
ATOM 730 O O . LEU A 1 92 ? 11.355 4.563 -11.924 1.00 92.94 92 LEU A O 1
ATOM 734 N N . VAL A 1 93 ? 9.188 4.453 -12.489 1.00 91.75 93 VAL A N 1
ATOM 735 C CA . VAL A 1 93 ? 9.404 3.736 -13.756 1.00 91.75 93 VAL A CA 1
ATOM 736 C C . VAL A 1 93 ? 10.231 4.578 -14.727 1.00 91.75 93 VAL A C 1
ATOM 738 O O . VAL A 1 93 ? 11.226 4.089 -15.260 1.00 91.75 93 VAL A O 1
ATOM 741 N N . ALA A 1 94 ? 9.864 5.845 -14.932 1.00 91.69 94 ALA A N 1
ATOM 742 C CA . ALA A 1 94 ? 10.588 6.740 -15.831 1.00 91.69 94 ALA A CA 1
ATOM 743 C C . ALA A 1 94 ? 12.054 6.906 -15.412 1.00 91.69 94 ALA A C 1
ATOM 745 O O . ALA A 1 94 ? 12.933 6.929 -16.267 1.00 91.69 94 ALA A O 1
ATOM 746 N N . PHE A 1 95 ? 12.326 6.970 -14.105 1.00 91.56 95 PHE A N 1
ATOM 747 C CA . PHE A 1 95 ? 13.681 7.040 -13.570 1.00 91.56 95 PHE A CA 1
ATOM 748 C C . PHE A 1 95 ? 14.454 5.725 -13.754 1.00 91.56 95 PHE A C 1
ATOM 750 O O . PHE A 1 95 ? 15.563 5.745 -14.287 1.00 91.56 95 PHE A O 1
ATOM 757 N N . SER A 1 96 ? 13.868 4.586 -13.369 1.00 89.81 96 SER A N 1
ATOM 758 C CA . SER A 1 96 ? 14.515 3.267 -13.452 1.00 89.81 96 SER A CA 1
ATOM 759 C C . SER A 1 96 ? 14.824 2.834 -14.886 1.00 89.81 96 SER A C 1
ATOM 761 O O . SER A 1 96 ? 15.801 2.125 -15.117 1.00 89.81 96 SER A O 1
ATOM 763 N N . TYR A 1 97 ? 14.015 3.273 -15.852 1.00 88.94 97 TYR A N 1
ATOM 764 C CA . TYR A 1 97 ? 14.144 2.911 -17.264 1.00 88.94 97 TYR A CA 1
ATOM 765 C C . TYR A 1 97 ? 14.533 4.097 -18.156 1.00 88.94 97 TYR A C 1
ATOM 767 O O . TYR A 1 97 ? 14.392 4.010 -19.375 1.00 88.94 97 TYR A O 1
ATOM 775 N N . LYS A 1 98 ? 15.052 5.194 -17.584 1.00 89.94 98 LYS A N 1
ATOM 776 C CA . LYS A 1 98 ? 15.368 6.430 -18.325 1.00 89.94 98 LYS A CA 1
ATOM 777 C C . LYS A 1 98 ? 16.266 6.188 -19.540 1.00 89.94 98 LYS A C 1
ATOM 779 O O . LYS A 1 98 ? 16.015 6.725 -20.611 1.00 89.94 98 LYS A O 1
ATOM 784 N N . ASP A 1 99 ? 17.267 5.323 -19.381 1.00 86.62 99 ASP A N 1
ATOM 785 C CA . ASP A 1 99 ? 18.263 5.033 -20.415 1.00 86.62 99 ASP A CA 1
ATOM 786 C C . ASP A 1 99 ? 17.697 4.154 -21.532 1.00 86.62 99 ASP A C 1
ATOM 788 O O . ASP A 1 99 ? 18.332 4.011 -22.564 1.00 86.62 99 ASP A O 1
ATOM 792 N N . PHE A 1 100 ? 16.529 3.542 -21.330 1.00 83.81 100 PHE A N 1
ATOM 793 C CA . PHE A 1 100 ? 15.795 2.806 -22.357 1.00 83.81 100 PHE A CA 1
ATOM 794 C C . PHE A 1 100 ? 14.699 3.670 -22.998 1.00 83.81 100 PHE A C 1
ATOM 796 O O . PHE A 1 100 ? 14.454 3.561 -24.193 1.00 83.81 100 PHE A O 1
ATOM 803 N N . LEU A 1 101 ? 14.032 4.521 -22.210 1.00 81.62 101 LEU A N 1
ATOM 804 C CA . LEU A 1 101 ? 12.884 5.325 -22.646 1.00 81.62 101 LEU A CA 1
ATOM 805 C C . LEU A 1 101 ? 13.264 6.606 -23.398 1.00 81.62 101 LEU A C 1
ATOM 807 O O . LEU A 1 101 ? 12.470 7.076 -24.208 1.00 81.62 101 LEU A O 1
ATOM 811 N N . PHE A 1 102 ? 14.433 7.184 -23.109 1.00 83.69 102 PHE A N 1
ATOM 812 C CA . PHE A 1 102 ? 14.880 8.471 -23.659 1.00 83.69 102 PHE A CA 1
ATOM 813 C C . PHE A 1 102 ? 16.158 8.348 -24.502 1.00 83.69 102 PHE A C 1
ATOM 815 O O . PHE A 1 102 ? 16.950 9.290 -24.558 1.00 83.69 102 PHE A O 1
ATOM 822 N N . GLN A 1 103 ? 16.366 7.176 -25.107 1.00 63.88 103 GLN A N 1
ATOM 823 C CA . GLN A 1 103 ? 17.378 6.968 -26.148 1.00 63.88 103 GLN A CA 1
ATOM 824 C C . GLN A 1 103 ? 17.008 7.671 -27.452 1.00 63.88 103 GLN A C 1
ATOM 826 O O . GLN A 1 103 ? 15.803 7.687 -27.793 1.00 63.88 103 GLN A O 1
#

Radius of gyration: 15.6 Å; Cα contacts (8 Å, |Δi|>4): 93; chains: 1; bounding box: 34×24×49 Å

Nearest PDB structures (foldseek):
  7p2l-assembly1_A  TM=2.885E-01  e=4.237E+00  Homo sapiens
  5mju-assembly1_A  TM=1.808E-01  e=7.869E+00  Homo sapiens

Solvent-accessible surface area (backbone atoms only — not comparable to full-atom values): 5638 Å² total; per-residue (Å²): 109,71,70,56,54,53,53,52,50,52,40,52,52,50,17,52,49,44,29,50,52,23,51,74,49,17,30,34,50,47,68,47,99,88,66,50,79,45,74,59,39,29,65,57,55,15,61,40,23,75,37,72,65,51,37,53,53,46,64,77,41,39,70,59,46,45,55,51,13,72,80,55,63,32,91,62,64,59,65,64,55,46,51,52,50,49,53,53,51,50,52,51,50,51,62,78,39,36,81,72,76,72,108

Foldseek 3Di:
DVVVVVVLVVLLVLLVVLLCLCQVLQQAWDADPVRDIDGHHSLRLSVCSNDVVSSVVCVVCVVVSSVVCVVVGHHDPCVVSVVVSVVVSVVVVCVVCVVPPVD